Protein AF-U1LBG7-F1 (afdb_monomer)

Secondary structure (DSSP, 8-state):
------GGGS-------HHHHHHHHHHHHHHHHHHHHHHHHHHHHHHHHHHHHHHT---HHHHHHHHHHHHHIIIIIHHHHHHHHHTT-TTTTHHHHHHHHHHHHHHHHHHHTT--

Organism: NCBI:txid1330458

pLDDT: mean 79.9, std 11.25, range [43.34, 90.81]

Radius of gyration: 21.17 Å; Cα contacts (8 Å, |Δi|>4): 99; chains: 1; bounding box: 34×22×83 Å

Sequence (116 aa):
MSTEWDDEELEPQREWTAADRWRLAAWALVFANIFGVLLLAPVGDGSLGNAAQASGADDGPARFLFWVTLLACTLIGNGIGAAAAAAKQRWAILAPVAAAVGSWGAFLVASTLVSS

Mean predicted aligned error: 9.19 Å

Foldseek 3Di:
DDCPPPPVPPDDPPPQDPLNVLLVVLVVLLVVLVVCCVVCVVVLLVLLVLLCVVVVHDSVVLSVVLVVQLVCLNCPLSVQLNVCSVVSHSCSNVSSVVSSCSNVVSSVVSNVSNVD

Structure (mmCIF, N/CA/C/O backbone):
data_AF-U1LBG7-F1
#
_entry.id   AF-U1LBG7-F1
#
loop_
_atom_site.group_PDB
_atom_site.id
_atom_site.type_symbol
_atom_site.label_atom_id
_atom_site.label_alt_id
_atom_site.label_comp_id
_atom_site.label_asym_id
_atom_site.label_entity_id
_atom_site.label_seq_id
_atom_site.pdbx_PDB_ins_code
_atom_site.Cartn_x
_atom_site.Cartn_y
_atom_site.Cartn_z
_atom_site.occupancy
_atom_site.B_iso_or_equiv
_atom_site.auth_seq_id
_atom_site.auth_comp_id
_atom_site.auth_asym_id
_atom_site.auth_atom_id
_atom_site.pdbx_PDB_model_num
ATOM 1 N N . MET A 1 1 ? -8.164 2.047 -58.841 1.00 43.34 1 MET A N 1
ATOM 2 C CA . MET A 1 1 ? -6.943 2.363 -58.080 1.00 43.34 1 MET A CA 1
ATOM 3 C C . MET A 1 1 ? -7.331 2.230 -56.620 1.00 43.34 1 MET A C 1
ATOM 5 O O . MET A 1 1 ? -7.919 3.149 -56.070 1.00 43.34 1 MET A O 1
ATOM 9 N N . SER A 1 2 ? -7.224 1.015 -56.085 1.00 48.41 2 SER A N 1
ATOM 10 C CA . SER A 1 2 ? -7.544 0.720 -54.689 1.00 48.41 2 SER A CA 1
ATOM 11 C C . SER A 1 2 ? -6.412 1.261 -53.830 1.00 48.41 2 SER A C 1
ATOM 13 O O . SER A 1 2 ? -5.261 0.885 -54.022 1.00 48.41 2 SER A O 1
ATOM 15 N N . THR A 1 3 ? -6.743 2.182 -52.934 1.00 54.16 3 THR A N 1
ATOM 16 C CA . THR A 1 3 ? -5.904 2.598 -51.811 1.00 54.16 3 THR A CA 1
ATOM 17 C C . THR A 1 3 ? -5.828 1.419 -50.846 1.00 54.16 3 THR A C 1
ATOM 19 O O . THR A 1 3 ? -6.605 1.312 -49.901 1.00 54.16 3 THR A O 1
ATOM 22 N N . GLU A 1 4 ? -4.964 0.467 -51.177 1.00 53.09 4 GLU A N 1
ATOM 23 C CA . GLU A 1 4 ? -4.476 -0.543 -50.250 1.00 53.09 4 GLU A CA 1
ATOM 24 C C . GLU A 1 4 ? -3.585 0.230 -49.281 1.00 53.09 4 GLU A C 1
ATOM 26 O O . GLU A 1 4 ? -2.541 0.759 -49.656 1.00 53.09 4 GLU A O 1
ATOM 31 N N . TRP A 1 5 ? -4.117 0.486 -48.091 1.00 58.94 5 TRP A N 1
ATOM 32 C CA . TRP A 1 5 ? -3.329 1.044 -47.010 1.00 58.94 5 TRP A CA 1
ATOM 33 C C . TRP A 1 5 ? -2.294 -0.024 -46.669 1.00 58.94 5 TRP A C 1
ATOM 35 O O . TRP A 1 5 ? -2.679 -1.140 -46.330 1.00 58.94 5 TRP A O 1
ATOM 45 N N . ASP A 1 6 ? -1.010 0.297 -46.835 1.00 54.22 6 ASP A N 1
ATOM 46 C CA . ASP A 1 6 ? 0.095 -0.530 -46.359 1.00 54.22 6 ASP A CA 1
ATOM 47 C C . ASP A 1 6 ? -0.057 -0.678 -44.839 1.00 54.22 6 ASP A C 1
ATOM 49 O O . ASP A 1 6 ? 0.424 0.140 -44.054 1.00 54.22 6 ASP A O 1
ATOM 53 N N . ASP A 1 7 ? -0.735 -1.745 -44.413 1.00 54.81 7 ASP A N 1
ATOM 54 C CA . ASP A 1 7 ? -0.844 -2.171 -43.013 1.00 54.81 7 ASP A CA 1
ATOM 55 C C . ASP A 1 7 ? 0.548 -2.480 -42.396 1.00 54.81 7 ASP A C 1
ATOM 57 O O . ASP A 1 7 ? 0.665 -2.770 -41.206 1.00 54.81 7 ASP A O 1
ATOM 61 N N . GLU A 1 8 ? 1.628 -2.385 -43.182 1.00 52.62 8 GLU A N 1
ATOM 62 C CA . GLU A 1 8 ? 3.027 -2.520 -42.764 1.00 52.62 8 GLU A CA 1
ATOM 63 C C . GLU A 1 8 ? 3.681 -1.205 -42.279 1.00 52.62 8 GLU A C 1
ATOM 65 O O . GLU A 1 8 ? 4.763 -1.255 -41.694 1.00 52.62 8 GLU A O 1
ATOM 70 N N . GLU A 1 9 ? 3.033 -0.037 -42.416 1.00 51.59 9 GLU A N 1
ATOM 71 C CA . GLU A 1 9 ? 3.472 1.224 -41.771 1.00 51.59 9 GLU A CA 1
ATOM 72 C C . GLU A 1 9 ? 3.003 1.361 -40.304 1.00 51.59 9 GLU A C 1
ATOM 74 O O . GLU A 1 9 ? 3.158 2.408 -39.667 1.00 51.59 9 GLU A O 1
ATOM 79 N N . LEU A 1 10 ? 2.449 0.296 -39.720 1.00 58.81 10 LEU A N 1
ATOM 80 C CA . LEU A 1 10 ? 2.185 0.220 -38.285 1.00 58.81 10 LEU A CA 1
ATOM 81 C C . LEU A 1 10 ? 3.516 0.099 -37.530 1.00 58.81 10 LEU A C 1
ATOM 83 O O . LEU A 1 10 ? 4.149 -0.947 -37.571 1.00 58.81 10 LEU A O 1
ATOM 87 N N . GLU A 1 11 ? 3.908 1.205 -36.884 1.00 57.00 11 GLU A N 1
ATOM 88 C CA . GLU A 1 11 ? 5.033 1.429 -35.958 1.00 57.00 11 GLU A CA 1
ATOM 89 C C . GLU A 1 11 ? 6.069 0.289 -35.834 1.00 57.00 11 GLU A C 1
ATOM 91 O O . GLU A 1 11 ? 5.713 -0.816 -35.418 1.00 57.00 11 GLU A O 1
ATOM 96 N N . PRO A 1 12 ? 7.380 0.552 -36.048 1.00 57.78 12 PRO A N 1
ATOM 97 C CA . PRO A 1 12 ? 8.412 -0.476 -35.913 1.00 57.78 12 PRO A CA 1
ATOM 98 C C . PRO A 1 12 ? 8.241 -1.176 -34.568 1.00 57.78 12 PRO A C 1
ATOM 100 O O . PRO A 1 12 ? 8.290 -0.502 -33.536 1.00 57.78 12 PRO A O 1
ATOM 103 N N . GLN A 1 13 ? 7.986 -2.494 -34.586 1.00 59.47 13 GLN A N 1
ATOM 104 C CA . GLN A 1 13 ? 7.702 -3.273 -33.382 1.00 59.47 13 GLN A CA 1
ATOM 105 C C . GLN A 1 13 ? 8.778 -2.977 -32.341 1.00 59.47 13 GLN A C 1
ATOM 107 O O . GLN A 1 13 ? 9.909 -3.453 -32.432 1.00 59.47 13 GLN A O 1
ATOM 112 N N . ARG A 1 14 ? 8.446 -2.121 -31.369 1.00 67.31 14 ARG A N 1
ATOM 113 C CA . ARG A 1 14 ? 9.398 -1.697 -30.352 1.00 67.31 14 ARG A CA 1
ATOM 114 C C . ARG A 1 14 ? 9.753 -2.937 -29.551 1.00 67.31 14 ARG A C 1
ATOM 116 O O . ARG A 1 14 ? 8.932 -3.409 -28.770 1.00 67.31 14 ARG A O 1
ATOM 123 N N . GLU A 1 15 ? 10.961 -3.461 -29.725 1.00 78.25 15 GLU A N 1
ATOM 124 C CA . GLU A 1 15 ? 11.438 -4.567 -28.903 1.00 78.25 15 GLU A CA 1
ATOM 125 C C . GLU A 1 15 ? 11.492 -4.113 -27.441 1.00 78.25 15 GLU A C 1
ATOM 127 O O . GLU A 1 15 ? 12.247 -3.217 -27.053 1.00 78.25 15 GLU A O 1
ATOM 132 N N . TRP A 1 16 ? 10.633 -4.706 -26.613 1.00 78.56 16 TRP A N 1
ATOM 133 C CA . TRP A 1 16 ? 10.546 -4.363 -25.200 1.00 78.56 16 TRP A CA 1
ATOM 134 C C . TRP A 1 16 ? 11.763 -4.895 -24.458 1.00 78.56 16 TRP A C 1
ATOM 136 O O . TRP A 1 16 ? 11.885 -6.106 -24.242 1.00 78.56 16 TRP A O 1
ATOM 146 N N . THR A 1 17 ? 12.617 -3.988 -23.984 1.00 84.31 17 THR A N 1
ATOM 147 C CA . THR A 1 17 ? 13.734 -4.368 -23.120 1.00 84.31 17 THR A CA 1
ATOM 148 C C . THR A 1 17 ? 13.222 -4.877 -21.768 1.00 84.31 17 THR A C 1
ATOM 150 O O . THR A 1 17 ? 12.144 -4.500 -21.296 1.00 84.31 17 THR A O 1
ATOM 153 N N . ALA A 1 18 ? 14.011 -5.712 -21.085 1.00 82.75 18 ALA A N 1
ATOM 154 C CA . ALA A 1 18 ? 13.676 -6.170 -19.733 1.00 82.75 18 ALA A CA 1
ATOM 155 C C . ALA A 1 18 ? 13.469 -4.996 -18.754 1.00 82.75 18 ALA A C 1
ATOM 157 O O . ALA A 1 18 ? 12.602 -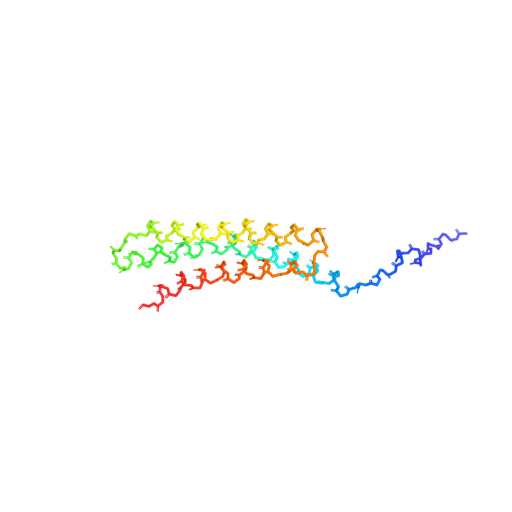5.056 -17.884 1.00 82.75 18 ALA A O 1
ATOM 158 N N . ALA A 1 19 ? 14.220 -3.902 -18.921 1.00 79.06 19 ALA A N 1
ATOM 159 C CA . ALA A 1 19 ? 14.070 -2.696 -18.113 1.00 79.06 19 ALA A CA 1
ATOM 160 C C . ALA A 1 19 ? 12.714 -2.006 -18.338 1.00 79.06 19 ALA A C 1
ATOM 162 O O . ALA A 1 19 ? 12.113 -1.521 -17.381 1.00 79.06 19 ALA A O 1
ATOM 163 N N . ASP A 1 20 ? 12.207 -1.991 -19.573 1.00 81.19 20 ASP A N 1
ATOM 164 C CA . ASP A 1 20 ? 10.901 -1.400 -19.884 1.00 81.19 20 ASP A CA 1
ATOM 165 C C . ASP A 1 20 ? 9.755 -2.234 -19.308 1.00 81.19 20 ASP A C 1
ATOM 167 O O . ASP A 1 20 ? 8.810 -1.678 -18.747 1.00 81.19 20 ASP A O 1
ATOM 171 N N . ARG A 1 21 ? 9.887 -3.567 -19.325 1.00 85.50 21 ARG A N 1
ATOM 172 C CA . ARG A 1 21 ? 8.937 -4.473 -18.659 1.00 85.50 21 ARG A CA 1
ATOM 173 C C . ARG A 1 21 ? 8.881 -4.228 -17.152 1.00 85.50 21 ARG A C 1
ATOM 175 O O . ARG A 1 21 ? 7.792 -4.134 -16.594 1.00 85.50 21 ARG A O 1
ATOM 182 N N . TRP A 1 22 ? 10.031 -4.057 -16.495 1.00 80.75 22 TRP A N 1
ATOM 183 C CA . TRP A 1 22 ? 10.079 -3.753 -15.059 1.00 80.75 22 TRP A CA 1
ATOM 184 C C . TRP A 1 22 ? 9.503 -2.378 -14.712 1.00 80.75 22 TRP A C 1
ATOM 186 O O . TRP A 1 22 ? 8.864 -2.231 -13.672 1.00 80.75 22 TRP A O 1
ATOM 196 N N . ARG A 1 23 ? 9.678 -1.375 -15.579 1.00 80.56 23 ARG A N 1
ATOM 197 C CA . ARG A 1 23 ? 9.051 -0.055 -15.403 1.00 80.56 23 ARG A CA 1
ATOM 198 C C . ARG A 1 23 ? 7.539 -0.126 -15.551 1.00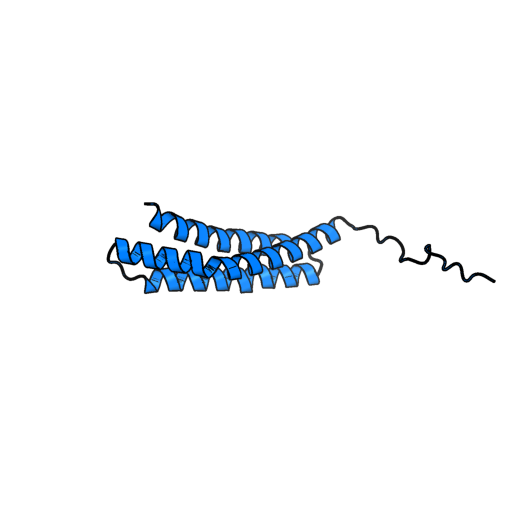 80.56 23 ARG A C 1
ATOM 200 O O . ARG A 1 23 ? 6.834 0.448 -14.728 1.00 80.56 23 ARG A O 1
ATOM 207 N N . LEU A 1 24 ? 7.043 -0.843 -16.561 1.00 85.06 24 LEU A N 1
ATOM 208 C CA . LEU A 1 24 ? 5.608 -1.062 -16.723 1.00 85.06 24 LEU A CA 1
ATOM 209 C C . LEU A 1 24 ? 5.036 -1.821 -15.521 1.00 85.06 24 LEU A C 1
ATOM 211 O O . LEU A 1 24 ? 4.005 -1.421 -14.995 1.00 85.06 24 LEU A O 1
ATOM 215 N N . ALA A 1 25 ? 5.729 -2.857 -15.044 1.00 86.38 25 ALA A N 1
ATOM 216 C CA . ALA A 1 25 ? 5.332 -3.601 -13.853 1.00 86.38 25 ALA A CA 1
ATOM 217 C C . ALA A 1 25 ? 5.286 -2.710 -12.602 1.00 86.38 25 ALA A C 1
ATOM 219 O O . ALA A 1 25 ? 4.337 -2.799 -11.829 1.00 86.38 25 ALA A O 1
ATOM 220 N N . ALA A 1 26 ? 6.265 -1.815 -12.420 1.00 82.94 26 ALA A N 1
ATOM 221 C CA . ALA A 1 26 ? 6.261 -0.847 -11.325 1.00 82.94 26 ALA A CA 1
ATOM 222 C C . ALA A 1 26 ? 5.034 0.078 -11.392 1.00 82.94 26 ALA A C 1
ATOM 224 O O . ALA A 1 26 ? 4.353 0.257 -10.386 1.00 82.94 26 ALA A O 1
ATOM 225 N N . TRP A 1 27 ? 4.705 0.607 -12.574 1.00 83.06 27 TRP A N 1
ATOM 226 C CA . TRP A 1 27 ? 3.507 1.429 -12.770 1.00 83.06 27 TRP A CA 1
ATOM 227 C C . TRP A 1 27 ? 2.213 0.651 -12.542 1.00 83.06 27 TRP A C 1
ATOM 229 O O . TRP A 1 27 ? 1.343 1.121 -11.813 1.00 83.06 27 TRP A O 1
ATOM 239 N N . ALA A 1 28 ? 2.098 -0.548 -13.112 1.00 88.00 28 ALA A N 1
ATOM 240 C CA . ALA A 1 28 ? 0.944 -1.415 -12.913 1.00 88.00 28 ALA A CA 1
ATOM 241 C C . ALA A 1 28 ? 0.732 -1.722 -11.425 1.00 88.00 28 ALA A C 1
ATOM 243 O O . ALA A 1 28 ? -0.392 -1.639 -10.938 1.00 88.00 28 ALA A O 1
ATOM 244 N N . LEU A 1 29 ? 1.813 -2.000 -10.688 1.00 86.75 29 LEU A N 1
ATOM 245 C CA . LEU A 1 29 ? 1.756 -2.254 -9.253 1.00 86.75 29 LEU A CA 1
ATOM 246 C C . LEU A 1 29 ? 1.331 -1.012 -8.464 1.00 86.75 29 LEU A C 1
ATOM 248 O O . LEU A 1 29 ? 0.484 -1.128 -7.585 1.00 86.75 29 LEU A O 1
ATOM 252 N N . VAL A 1 30 ? 1.864 0.168 -8.795 1.00 84.50 30 VAL A N 1
ATOM 253 C CA . VAL A 1 30 ? 1.439 1.440 -8.188 1.00 84.50 30 VAL A CA 1
ATOM 254 C C . VAL A 1 30 ? -0.064 1.650 -8.371 1.00 84.50 30 VAL A C 1
ATOM 256 O O . VAL A 1 30 ? -0.774 1.876 -7.392 1.00 84.50 30 VAL A O 1
ATOM 259 N N . PHE A 1 31 ? -0.563 1.540 -9.604 1.00 86.31 31 PHE A N 1
ATOM 260 C CA . PHE A 1 31 ? -1.982 1.748 -9.893 1.00 86.31 31 PHE A CA 1
ATOM 261 C C . PHE A 1 31 ? -2.865 0.706 -9.213 1.00 86.31 31 PHE A C 1
ATOM 263 O O . PHE A 1 31 ? -3.848 1.073 -8.572 1.00 86.31 31 PHE A O 1
ATOM 270 N N . ALA A 1 32 ? -2.500 -0.574 -9.302 1.00 88.44 32 ALA A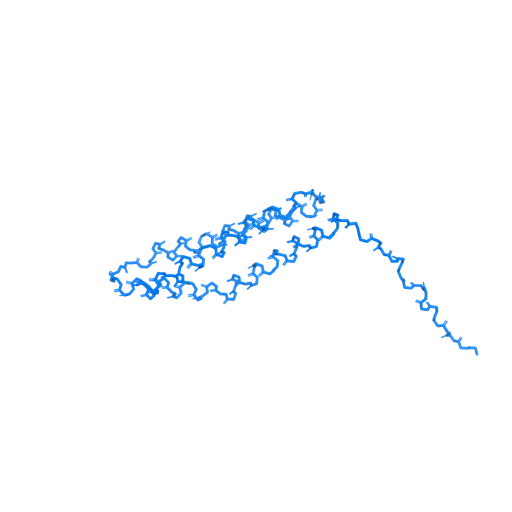 N 1
ATOM 271 C CA . ALA A 1 32 ? -3.240 -1.652 -8.659 1.00 88.44 32 ALA A CA 1
ATOM 272 C C . ALA A 1 32 ? -3.276 -1.484 -7.134 1.00 88.44 32 ALA A C 1
ATOM 274 O O . ALA A 1 32 ? -4.324 -1.680 -6.524 1.00 88.44 32 ALA A O 1
ATOM 275 N N . ASN A 1 33 ? -2.161 -1.074 -6.523 1.00 87.50 33 ASN A N 1
ATOM 276 C CA . ASN A 1 33 ? -2.086 -0.834 -5.088 1.00 87.50 33 ASN A CA 1
ATOM 277 C C . ASN A 1 33 ? -2.981 0.338 -4.665 1.00 87.50 33 ASN A C 1
ATOM 279 O O . ASN A 1 33 ? -3.795 0.182 -3.762 1.00 87.50 33 ASN A O 1
ATOM 283 N N . ILE A 1 34 ? -2.891 1.486 -5.346 1.00 85.62 34 ILE A N 1
ATOM 284 C CA . ILE A 1 34 ? -3.739 2.654 -5.057 1.00 85.62 34 ILE A CA 1
ATOM 285 C C . ILE A 1 34 ? -5.214 2.294 -5.216 1.00 85.62 34 ILE A C 1
ATOM 287 O O . ILE A 1 34 ? -6.015 2.580 -4.332 1.00 85.62 34 ILE A O 1
ATOM 291 N N . PHE A 1 35 ? -5.573 1.645 -6.323 1.00 88.81 35 PHE A N 1
ATOM 292 C CA . PHE A 1 35 ? -6.950 1.255 -6.590 1.00 88.81 35 PHE A CA 1
ATOM 293 C C . PHE A 1 35 ? -7.477 0.276 -5.535 1.00 88.81 35 PHE A C 1
ATOM 295 O O . PHE A 1 35 ? -8.552 0.491 -4.981 1.00 88.81 35 PHE A O 1
ATOM 302 N N . GLY A 1 36 ? -6.697 -0.754 -5.196 1.00 88.25 36 GLY A N 1
ATOM 303 C CA . GLY A 1 36 ? -7.056 -1.722 -4.162 1.00 88.25 36 GLY A CA 1
ATOM 304 C C . GLY A 1 36 ? -7.227 -1.078 -2.786 1.00 88.25 36 GLY A C 1
ATOM 305 O O . GLY A 1 36 ? -8.231 -1.323 -2.121 1.00 88.25 36 GLY A O 1
ATOM 306 N N . VAL A 1 37 ? -6.303 -0.198 -2.389 1.00 86.44 37 VAL A N 1
ATOM 307 C CA . VAL A 1 37 ? -6.402 0.562 -1.136 1.00 86.44 37 VAL A CA 1
ATOM 308 C C . VAL A 1 37 ? -7.642 1.451 -1.134 1.00 86.44 37 VAL A C 1
ATOM 310 O O . VAL A 1 37 ? -8.386 1.431 -0.164 1.00 86.44 37 VAL A O 1
ATOM 313 N N . LEU A 1 38 ? -7.920 2.193 -2.208 1.00 85.88 38 LEU A N 1
ATOM 314 C CA . LEU A 1 38 ? -9.101 3.062 -2.273 1.00 85.88 38 LEU A CA 1
ATOM 315 C C . LEU A 1 38 ? -10.415 2.279 -2.171 1.00 85.88 38 LEU A C 1
ATOM 317 O O . LEU A 1 38 ? -11.357 2.754 -1.541 1.00 85.88 38 LEU A O 1
ATOM 321 N N . LEU A 1 39 ? -10.479 1.084 -2.761 1.00 89.62 39 LEU A N 1
ATOM 322 C CA . LEU A 1 39 ? -11.667 0.236 -2.693 1.00 89.62 39 LEU A CA 1
ATOM 323 C C . LEU A 1 39 ? -11.852 -0.428 -1.326 1.00 89.62 39 LEU A C 1
ATOM 325 O O . LEU A 1 39 ? -12.983 -0.565 -0.864 1.00 89.62 39 LEU A O 1
ATOM 329 N N . LEU A 1 40 ? -10.764 -0.873 -0.694 1.00 88.56 40 LEU A N 1
ATOM 330 C CA . LEU A 1 40 ? -10.836 -1.734 0.489 1.00 88.56 40 LEU A CA 1
ATOM 331 C C . LEU A 1 40 ? -10.529 -1.019 1.804 1.00 88.56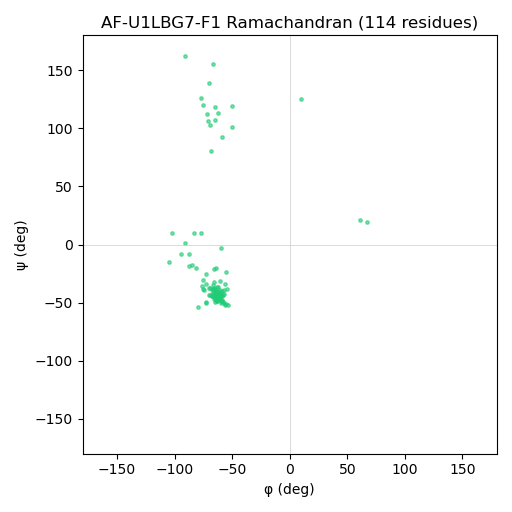 40 LEU A C 1
ATOM 333 O O . LEU A 1 40 ? -10.876 -1.544 2.857 1.00 88.56 40 LEU A O 1
ATOM 337 N N . ALA A 1 41 ? -9.952 0.182 1.794 1.00 85.75 41 ALA A N 1
ATOM 338 C CA . ALA A 1 41 ? -9.681 0.922 3.024 1.00 85.75 41 ALA A CA 1
ATOM 339 C C . ALA A 1 41 ? -10.927 1.131 3.912 1.00 85.75 41 ALA A C 1
ATOM 341 O O . ALA A 1 41 ? -10.790 0.950 5.122 1.00 85.75 41 ALA A O 1
ATOM 342 N N . PRO A 1 42 ? -12.144 1.389 3.379 1.00 87.69 42 PRO A N 1
ATOM 343 C CA . PRO A 1 42 ? -13.351 1.442 4.209 1.00 87.69 42 PRO A CA 1
ATOM 344 C C . PRO A 1 42 ? -13.663 0.124 4.933 1.00 87.69 42 PRO A C 1
ATOM 346 O O . PRO A 1 42 ? -14.194 0.140 6.040 1.00 87.69 42 PRO A O 1
ATOM 349 N N . VAL A 1 43 ? -13.316 -1.023 4.337 1.00 88.75 43 VAL A N 1
ATOM 350 C CA . VAL A 1 43 ? -13.510 -2.345 4.954 1.00 88.75 43 VAL A CA 1
ATOM 351 C C . VAL A 1 43 ? -12.554 -2.533 6.135 1.00 88.75 43 VAL A C 1
ATOM 353 O O . VAL A 1 43 ? -12.980 -2.989 7.192 1.00 88.75 43 VAL A O 1
ATOM 356 N N . GLY A 1 44 ? -11.284 -2.147 5.977 1.00 85.12 44 GLY A N 1
ATOM 357 C CA . GLY A 1 44 ? -10.286 -2.222 7.052 1.00 85.12 44 GLY A CA 1
ATOM 358 C C . GLY A 1 44 ? -10.554 -1.224 8.185 1.00 85.12 44 GLY A C 1
ATOM 359 O O . GLY A 1 44 ? -10.408 -1.553 9.357 1.00 85.12 44 GLY A O 1
ATOM 360 N N . ASP A 1 45 ? -11.016 -0.019 7.855 1.00 88.62 45 ASP A N 1
ATOM 361 C CA . ASP A 1 45 ? -11.445 0.968 8.851 1.00 88.62 45 ASP A CA 1
ATOM 362 C C . ASP A 1 45 ? -12.664 0.472 9.649 1.00 88.62 45 ASP A C 1
ATOM 364 O O . ASP A 1 45 ? -12.684 0.540 10.879 1.00 88.62 45 ASP A O 1
ATOM 368 N N . GLY A 1 46 ? -13.651 -0.108 8.957 1.00 88.12 46 GLY A N 1
ATOM 369 C CA . GLY A 1 46 ? -14.825 -0.707 9.589 1.00 88.12 46 GLY A CA 1
ATOM 370 C C . GLY A 1 46 ? -14.486 -1.896 10.491 1.00 88.12 46 GLY A C 1
ATOM 371 O O . GLY A 1 46 ? -15.088 -2.047 11.554 1.00 88.12 46 GLY A O 1
ATOM 372 N N . SER A 1 47 ? -13.500 -2.723 10.122 1.00 87.88 47 SER A N 1
ATOM 373 C CA . SER A 1 47 ? -13.080 -3.848 10.963 1.00 87.88 47 SER A CA 1
ATOM 374 C C . SER A 1 47 ? -12.425 -3.380 12.266 1.00 87.88 47 SER A C 1
ATOM 376 O O . SER A 1 47 ? -12.713 -3.940 13.321 1.00 87.88 47 SER A O 1
ATOM 378 N N . LEU A 1 48 ? -11.629 -2.306 12.237 1.00 87.50 48 LEU A N 1
ATOM 379 C CA . LEU A 1 48 ? -11.080 -1.696 13.455 1.00 87.50 48 LEU A CA 1
ATOM 380 C C . LEU A 1 48 ? -12.181 -1.157 14.375 1.00 87.50 48 LEU A C 1
ATOM 382 O O . LEU A 1 48 ? -12.138 -1.406 15.579 1.00 87.50 48 LEU A O 1
ATOM 386 N N . GLY A 1 49 ? -13.191 -0.486 13.812 1.00 88.00 49 GLY A N 1
ATOM 387 C CA . GLY A 1 49 ? -14.348 -0.015 14.579 1.00 88.00 49 GLY A CA 1
ATOM 388 C C . GLY A 1 49 ? -15.120 -1.162 15.242 1.00 88.00 49 GLY A C 1
ATOM 389 O O . GLY A 1 49 ? -15.438 -1.095 16.428 1.00 88.00 49 GLY A O 1
ATOM 390 N N . ASN A 1 50 ? -15.357 -2.256 14.513 1.00 87.75 50 ASN A N 1
ATOM 391 C CA . ASN A 1 50 ? -16.033 -3.439 15.053 1.00 87.75 50 ASN A CA 1
ATOM 392 C C . ASN A 1 50 ? -15.222 -4.113 16.173 1.00 87.75 50 ASN A C 1
ATOM 394 O O . ASN A 1 50 ? -15.786 -4.485 17.201 1.00 87.75 50 ASN A O 1
ATOM 398 N N . ALA A 1 51 ? -13.903 -4.244 16.004 1.00 86.56 51 ALA A N 1
ATOM 399 C CA . ALA A 1 51 ? -13.023 -4.833 17.016 1.00 86.56 51 ALA A CA 1
ATOM 400 C C . ALA A 1 51 ? -12.964 -3.983 18.299 1.00 86.56 51 ALA A C 1
ATOM 402 O O . ALA A 1 51 ? -12.977 -4.510 19.415 1.00 86.56 51 ALA A O 1
ATOM 403 N N . ALA A 1 52 ? -12.948 -2.658 18.159 1.00 87.19 52 ALA A N 1
ATOM 404 C CA . ALA A 1 52 ? -12.987 -1.739 19.289 1.00 87.19 52 ALA A CA 1
ATOM 405 C C . ALA A 1 52 ? -14.329 -1.798 20.036 1.00 87.19 52 ALA A C 1
ATOM 407 O O . ALA A 1 52 ? -14.342 -1.901 21.261 1.00 87.19 52 ALA A O 1
ATOM 408 N N . GLN A 1 53 ? -15.454 -1.849 19.312 1.00 88.12 53 GLN A N 1
ATOM 409 C CA . GLN A 1 53 ? -16.774 -2.057 19.919 1.00 88.12 53 GLN A CA 1
ATOM 410 C C . GLN A 1 53 ? -16.857 -3.383 20.684 1.00 88.12 53 GLN A C 1
ATOM 412 O O . GLN A 1 53 ? -17.374 -3.409 21.799 1.00 88.12 53 GLN A O 1
ATOM 417 N N . ALA A 1 54 ? -16.318 -4.470 20.123 1.00 88.44 54 ALA A N 1
ATOM 418 C CA . ALA A 1 54 ? -16.321 -5.785 20.767 1.00 88.44 54 ALA A CA 1
ATOM 419 C C . ALA A 1 54 ? -15.466 -5.830 22.047 1.00 88.44 54 ALA A C 1
ATOM 421 O O . ALA A 1 54 ? -15.797 -6.549 22.988 1.00 88.44 54 ALA A O 1
ATOM 422 N N . SER A 1 55 ? -14.384 -5.051 22.097 1.00 86.50 55 SER A N 1
ATOM 423 C CA . SER A 1 55 ? -13.459 -4.997 23.237 1.00 86.50 55 SER A CA 1
ATOM 424 C C . SER A 1 55 ? -13.758 -3.875 24.239 1.00 86.50 55 SER A C 1
ATOM 426 O O . SER A 1 55 ? -13.139 -3.830 25.302 1.00 86.50 55 SER A O 1
ATOM 428 N N . GLY A 1 56 ? -14.695 -2.971 23.928 1.00 89.06 56 GLY A N 1
ATOM 429 C CA . GLY A 1 56 ? -14.961 -1.764 24.719 1.00 89.06 56 GLY A CA 1
ATOM 430 C C . GLY A 1 56 ? -13.811 -0.747 24.698 1.00 89.06 56 GLY A C 1
ATOM 431 O O . GLY A 1 56 ? -13.725 0.093 25.594 1.00 89.06 56 GLY A O 1
ATOM 432 N N . ALA A 1 57 ? -12.913 -0.845 23.715 1.00 88.12 57 ALA A N 1
ATOM 433 C CA . ALA A 1 57 ? -11.758 0.031 23.553 1.00 88.12 57 ALA A CA 1
ATOM 434 C C . ALA A 1 57 ? -12.079 1.252 22.671 1.00 88.12 57 ALA A C 1
ATOM 436 O O . ALA A 1 57 ? -13.049 1.258 21.917 1.00 88.12 57 ALA A O 1
ATOM 437 N N . ASP A 1 58 ? -11.235 2.283 22.752 1.00 88.38 58 ASP A N 1
ATOM 438 C CA . ASP A 1 58 ? -11.270 3.435 21.844 1.00 88.38 58 ASP A CA 1
ATOM 439 C C . ASP A 1 58 ? -10.653 3.062 20.482 1.00 88.38 58 ASP A C 1
ATOM 441 O O . ASP A 1 58 ? -9.518 2.580 20.414 1.00 88.38 58 ASP A O 1
ATOM 445 N N . ASP A 1 59 ? -11.398 3.281 19.395 1.00 87.06 59 ASP A N 1
ATOM 446 C CA . ASP A 1 59 ? -10.977 2.984 18.022 1.00 87.06 59 ASP A CA 1
ATOM 447 C C . ASP A 1 59 ? -10.141 4.109 17.391 1.00 87.06 59 ASP A C 1
ATOM 449 O O . ASP A 1 59 ? -9.427 3.872 16.409 1.00 87.06 59 ASP A O 1
ATOM 453 N N . GLY A 1 60 ? -10.183 5.317 17.962 1.00 88.56 60 GLY A N 1
ATOM 454 C CA . GLY A 1 60 ? -9.567 6.522 17.411 1.00 88.56 60 GLY A CA 1
ATOM 455 C C . GLY A 1 60 ? -8.074 6.372 17.093 1.00 88.56 60 GLY A C 1
ATOM 456 O O . GLY A 1 60 ? -7.672 6.634 15.953 1.00 88.56 60 GLY A O 1
ATOM 457 N N . PRO A 1 61 ? -7.229 5.908 18.036 1.00 90.19 61 PRO A N 1
ATOM 458 C CA . PRO A 1 61 ? -5.797 5.742 17.794 1.00 90.19 61 PRO A CA 1
ATOM 459 C C . PRO A 1 61 ? -5.474 4.697 16.718 1.00 90.19 61 PRO A C 1
ATOM 461 O O . PRO A 1 61 ? -4.599 4.923 15.879 1.00 90.19 61 PRO A O 1
ATOM 464 N N . ALA A 1 62 ? -6.185 3.565 16.715 1.00 87.50 62 ALA A N 1
ATOM 465 C CA . ALA A 1 62 ? -5.949 2.475 15.769 1.00 87.50 62 ALA A CA 1
ATOM 466 C C . ALA A 1 62 ? -6.347 2.875 14.341 1.00 87.50 62 ALA A C 1
ATOM 468 O O . ALA A 1 62 ? -5.587 2.651 13.396 1.00 87.50 62 ALA A O 1
ATOM 469 N N . ARG A 1 63 ? -7.501 3.535 14.188 1.00 90.06 63 ARG A N 1
ATOM 470 C CA . ARG A 1 63 ? -7.975 4.051 12.897 1.00 90.06 63 ARG A CA 1
ATOM 471 C C . ARG A 1 63 ? -7.078 5.165 12.373 1.00 90.06 63 ARG A C 1
ATOM 473 O O . ARG A 1 63 ? -6.731 5.162 11.194 1.00 90.06 63 ARG A O 1
ATOM 480 N N . PHE A 1 64 ? -6.631 6.078 13.239 1.00 90.50 64 PHE A N 1
ATOM 481 C CA . PHE A 1 64 ? -5.671 7.112 12.849 1.00 90.50 64 PHE A CA 1
ATOM 482 C C . PHE A 1 64 ? -4.375 6.500 12.312 1.00 90.50 64 PHE A C 1
ATOM 484 O O . PHE A 1 64 ? -3.925 6.869 11.227 1.00 90.50 64 PHE A O 1
ATOM 491 N N . LEU A 1 65 ? -3.803 5.530 13.034 1.00 90.25 65 LEU A N 1
ATOM 492 C CA . LEU A 1 65 ? -2.582 4.855 12.603 1.00 90.25 65 LEU A CA 1
ATOM 493 C C . LEU A 1 65 ? -2.785 4.142 11.260 1.00 90.25 65 LEU A C 1
ATOM 495 O O . LEU A 1 65 ? -1.957 4.296 10.369 1.00 90.25 65 LEU A O 1
ATOM 499 N N . PHE A 1 66 ? -3.906 3.438 11.084 1.00 90.44 66 PHE A N 1
ATOM 500 C CA . PHE A 1 66 ? -4.255 2.774 9.828 1.00 90.44 66 PHE A CA 1
ATOM 501 C C . PHE A 1 66 ? -4.260 3.745 8.639 1.00 90.44 66 PHE A C 1
ATOM 503 O O . PHE A 1 66 ? -3.571 3.510 7.643 1.00 90.44 66 PHE A O 1
ATOM 510 N N . TRP A 1 67 ? -4.967 4.872 8.754 1.00 90.81 67 TRP A N 1
ATOM 511 C CA . TRP A 1 67 ? -5.044 5.860 7.677 1.00 90.81 67 TRP A CA 1
ATOM 512 C C . TRP A 1 67 ? -3.716 6.567 7.418 1.00 90.81 67 TRP A C 1
ATOM 514 O O . TRP A 1 67 ? -3.358 6.775 6.258 1.00 90.81 67 TRP A O 1
ATOM 524 N N . VAL A 1 68 ? -2.949 6.890 8.463 1.00 90.75 68 VAL A N 1
ATOM 525 C CA . VAL A 1 68 ? -1.605 7.467 8.310 1.00 90.75 68 VAL A CA 1
ATOM 526 C C . VAL A 1 68 ? -0.669 6.486 7.613 1.00 90.75 68 VAL A C 1
ATOM 528 O O . VAL A 1 68 ? 0.062 6.886 6.708 1.00 90.75 68 VAL A O 1
ATOM 531 N N . THR A 1 69 ? -0.703 5.204 7.976 1.00 86.62 69 THR A N 1
ATOM 532 C CA . THR A 1 69 ? 0.097 4.167 7.317 1.00 86.62 69 THR A CA 1
ATOM 533 C C . THR A 1 69 ? -0.301 4.015 5.854 1.00 86.62 69 THR A C 1
ATOM 535 O O . THR A 1 69 ? 0.575 4.037 4.989 1.00 86.62 69 THR A O 1
ATOM 538 N N . LEU A 1 70 ? -1.599 3.933 5.545 1.00 86.62 70 LEU A N 1
ATOM 539 C CA . LEU A 1 70 ? -2.072 3.869 4.161 1.00 86.62 70 LEU A CA 1
ATOM 540 C C . LEU A 1 70 ? -1.633 5.089 3.354 1.00 86.62 70 LEU A C 1
ATOM 542 O O . LEU A 1 70 ? -1.140 4.935 2.234 1.00 86.62 70 LEU A O 1
ATOM 546 N N . LEU A 1 71 ? -1.759 6.286 3.926 1.00 85.50 71 LEU A N 1
ATOM 547 C CA . LEU A 1 71 ? -1.330 7.528 3.299 1.00 85.50 71 LEU A CA 1
ATOM 548 C C . LEU A 1 71 ? 0.183 7.535 3.055 1.00 85.50 71 LEU A C 1
ATOM 550 O O . LEU A 1 71 ? 0.616 7.863 1.953 1.00 85.50 71 LEU A O 1
ATOM 554 N N . ALA A 1 72 ? 0.987 7.136 4.041 1.00 84.19 72 ALA A N 1
ATOM 555 C CA . ALA A 1 72 ? 2.441 7.084 3.933 1.00 84.19 72 ALA A CA 1
ATOM 556 C C . ALA A 1 72 ? 2.893 6.077 2.866 1.00 84.19 72 ALA A C 1
ATOM 558 O O . ALA A 1 72 ? 3.677 6.428 1.986 1.00 84.19 72 ALA A O 1
ATOM 559 N N . CYS A 1 73 ? 2.360 4.852 2.879 1.00 83.19 73 CYS A N 1
ATOM 560 C CA . CYS A 1 73 ? 2.653 3.845 1.858 1.00 83.19 73 CYS A CA 1
ATOM 561 C C . CYS A 1 73 ? 2.237 4.325 0.461 1.00 83.19 73 CYS A C 1
ATOM 563 O O . CYS A 1 73 ? 2.978 4.133 -0.506 1.00 83.19 73 CYS A O 1
ATOM 565 N N . THR A 1 74 ? 1.098 5.015 0.365 1.00 81.50 74 THR A N 1
ATOM 566 C CA . THR A 1 74 ? 0.572 5.513 -0.906 1.00 81.50 74 THR A CA 1
ATOM 567 C C . THR A 1 74 ? 1.375 6.690 -1.452 1.00 81.50 74 THR A C 1
ATOM 569 O O . THR A 1 74 ? 1.789 6.651 -2.604 1.00 81.50 74 THR A O 1
ATOM 572 N N . LEU A 1 75 ? 1.632 7.728 -0.656 1.00 81.44 75 LEU A N 1
ATOM 573 C CA . LEU A 1 75 ? 2.364 8.914 -1.108 1.00 81.44 75 LEU A CA 1
ATOM 574 C C . LEU A 1 75 ? 3.852 8.630 -1.285 1.00 81.44 75 LEU A C 1
ATOM 576 O O . LEU A 1 75 ? 4.429 8.964 -2.317 1.00 81.44 75 LEU A O 1
ATOM 580 N N . ILE A 1 76 ? 4.480 8.016 -0.284 1.00 78.44 76 ILE A N 1
ATOM 581 C CA . ILE A 1 76 ? 5.935 7.874 -0.247 1.00 78.44 76 ILE A CA 1
ATOM 582 C C . ILE A 1 76 ? 6.353 6.720 -1.150 1.00 78.44 76 ILE A C 1
ATOM 584 O O . ILE A 1 76 ? 7.162 6.911 -2.052 1.00 78.44 76 ILE A O 1
ATOM 588 N N . GLY A 1 77 ? 5.793 5.526 -0.963 1.00 73.94 77 GLY A N 1
ATOM 589 C CA . GLY A 1 77 ? 6.277 4.361 -1.700 1.00 73.94 77 GLY A CA 1
ATOM 590 C C . GLY A 1 77 ? 5.826 4.335 -3.164 1.00 73.94 77 GLY A C 1
ATOM 591 O O . GLY A 1 77 ? 6.651 4.049 -4.036 1.00 73.94 77 GLY A O 1
ATOM 592 N N . ASN A 1 78 ? 4.587 4.740 -3.478 1.00 76.75 78 ASN A N 1
ATOM 593 C CA . ASN A 1 78 ? 4.188 4.868 -4.884 1.00 76.75 78 ASN A CA 1
ATOM 594 C C . ASN A 1 78 ? 4.769 6.125 -5.547 1.00 76.75 78 ASN A C 1
ATOM 596 O O . ASN A 1 78 ? 5.150 6.056 -6.711 1.00 76.75 78 ASN A O 1
ATOM 600 N N . GLY A 1 79 ? 4.891 7.251 -4.831 1.00 76.38 79 GLY A N 1
ATOM 601 C CA . GLY A 1 79 ? 5.486 8.479 -5.372 1.00 76.38 79 GLY A CA 1
ATOM 602 C C . GLY A 1 79 ? 6.973 8.324 -5.697 1.00 76.38 79 GLY A C 1
ATOM 603 O O . GLY A 1 79 ? 7.407 8.672 -6.795 1.00 76.38 79 GLY A O 1
ATOM 604 N N . ILE A 1 80 ? 7.751 7.716 -4.792 1.00 78.75 80 ILE A N 1
ATOM 605 C CA . ILE A 1 80 ? 9.163 7.378 -5.041 1.00 78.75 80 ILE A CA 1
ATOM 606 C C . ILE A 1 80 ? 9.274 6.349 -6.169 1.00 78.75 80 ILE A C 1
ATOM 608 O O . ILE A 1 80 ? 10.133 6.489 -7.036 1.00 78.75 80 ILE A O 1
ATOM 612 N N . GLY A 1 81 ? 8.401 5.339 -6.192 1.00 75.25 81 GLY A N 1
ATOM 613 C CA . GLY A 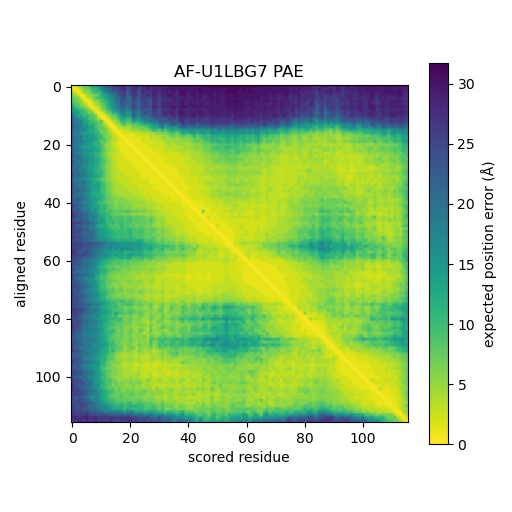1 81 ? 8.364 4.335 -7.254 1.00 75.25 81 GLY A CA 1
ATOM 614 C C . GLY A 1 81 ? 8.091 4.916 -8.637 1.00 75.25 81 GLY A C 1
ATOM 615 O O . GLY A 1 81 ? 8.821 4.633 -9.586 1.00 75.25 81 GLY A O 1
ATOM 616 N N . ALA A 1 82 ? 7.090 5.789 -8.736 1.00 74.56 82 ALA A N 1
ATOM 617 C CA . ALA A 1 82 ? 6.743 6.516 -9.951 1.00 74.56 82 ALA A CA 1
ATOM 618 C C . ALA A 1 82 ? 7.890 7.424 -10.416 1.00 74.56 82 ALA A C 1
ATOM 620 O O . ALA A 1 82 ? 8.262 7.400 -11.591 1.00 74.56 82 ALA A O 1
ATOM 621 N N . ALA A 1 83 ? 8.509 8.171 -9.496 1.00 79.75 83 ALA A N 1
ATOM 622 C CA . ALA A 1 83 ? 9.654 9.027 -9.798 1.00 79.75 83 ALA A CA 1
ATOM 623 C C . ALA A 1 83 ? 10.874 8.214 -10.263 1.00 79.75 83 ALA A C 1
ATOM 625 O O . ALA A 1 83 ? 11.511 8.557 -11.259 1.00 79.75 83 ALA A O 1
ATOM 626 N N . ALA A 1 84 ? 11.175 7.097 -9.597 1.00 77.44 84 ALA A N 1
ATOM 627 C CA . ALA A 1 84 ? 12.260 6.199 -9.976 1.00 77.44 84 ALA A CA 1
ATOM 628 C C . ALA A 1 84 ? 12.002 5.528 -11.338 1.00 77.44 84 ALA A C 1
ATOM 630 O O . ALA A 1 84 ? 12.929 5.389 -12.141 1.00 77.44 84 ALA A O 1
ATOM 631 N N . ALA A 1 85 ? 10.751 5.158 -11.632 1.00 75.38 85 ALA A N 1
ATOM 632 C CA . ALA A 1 85 ? 10.351 4.602 -12.924 1.00 75.38 85 ALA A CA 1
ATOM 633 C C . ALA A 1 85 ? 10.488 5.638 -14.050 1.00 75.38 85 ALA A C 1
ATOM 635 O O . ALA A 1 85 ? 11.060 5.326 -15.098 1.00 75.38 85 ALA A O 1
ATOM 636 N N . ALA A 1 86 ? 10.044 6.878 -13.817 1.00 77.38 86 ALA A N 1
ATOM 637 C CA . ALA A 1 86 ? 10.196 7.995 -14.751 1.00 77.38 86 ALA A CA 1
ATOM 638 C C . ALA A 1 86 ? 11.675 8.343 -14.999 1.00 77.38 86 ALA A C 1
ATOM 640 O O . ALA A 1 86 ? 12.088 8.545 -16.140 1.00 77.38 86 ALA A O 1
ATOM 641 N N . ALA A 1 87 ? 12.501 8.303 -13.950 1.00 80.44 87 ALA A N 1
ATOM 642 C CA . ALA A 1 87 ? 13.952 8.476 -14.019 1.00 80.44 87 ALA A CA 1
ATOM 643 C C . ALA A 1 87 ? 14.703 7.232 -14.527 1.00 80.44 87 ALA A C 1
ATOM 645 O O . ALA A 1 87 ? 15.933 7.180 -14.468 1.00 80.44 87 ALA A O 1
ATOM 646 N N . LYS A 1 88 ? 13.983 6.218 -15.029 1.00 79.31 88 LYS A N 1
ATOM 647 C CA . LYS A 1 88 ? 14.547 5.028 -15.675 1.00 79.31 88 LYS A CA 1
ATOM 648 C C . LYS A 1 88 ? 15.462 4.180 -14.779 1.00 79.31 88 LYS A C 1
ATOM 650 O O . LYS A 1 88 ? 16.231 3.366 -15.295 1.00 79.31 88 LYS A O 1
ATOM 655 N N . GLN A 1 89 ? 15.332 4.307 -13.460 1.00 79.56 89 GLN A N 1
ATOM 656 C CA . GLN A 1 89 ? 16.171 3.628 -12.477 1.00 79.56 89 GLN A CA 1
ATOM 657 C C . GLN A 1 89 ? 15.902 2.118 -12.434 1.00 79.56 89 GLN A C 1
ATOM 659 O O . GLN A 1 89 ? 14.757 1.671 -12.450 1.00 79.56 89 GLN A O 1
ATOM 664 N N . ARG A 1 90 ? 16.966 1.314 -12.313 1.00 75.38 90 ARG A N 1
ATOM 665 C CA . ARG A 1 90 ? 16.877 -0.163 -12.257 1.00 75.38 90 ARG A CA 1
ATOM 666 C C . ARG A 1 90 ? 16.128 -0.707 -11.035 1.00 75.38 90 ARG A C 1
ATOM 668 O O . ARG A 1 90 ? 15.691 -1.848 -11.041 1.00 75.38 90 ARG A O 1
ATOM 675 N N . TRP A 1 91 ? 16.012 0.097 -9.982 1.00 77.50 91 TRP A N 1
ATOM 676 C CA . TRP A 1 91 ? 15.416 -0.271 -8.696 1.00 77.50 91 TRP A CA 1
ATOM 677 C C . TRP A 1 91 ? 13.993 0.277 -8.519 1.00 77.50 91 TRP A C 1
ATOM 679 O O . TRP A 1 91 ? 13.428 0.174 -7.434 1.00 77.50 91 TRP A O 1
ATOM 689 N N . ALA A 1 92 ? 13.395 0.829 -9.582 1.00 78.38 92 ALA A N 1
ATOM 690 C CA . ALA A 1 92 ? 12.100 1.509 -9.542 1.00 78.38 92 ALA A CA 1
ATOM 691 C C . ALA A 1 92 ? 10.943 0.670 -8.973 1.00 78.38 92 ALA A C 1
ATOM 693 O O . ALA A 1 92 ? 9.976 1.234 -8.476 1.00 78.38 92 ALA A O 1
ATOM 694 N N . ILE A 1 93 ? 11.046 -0.661 -9.010 1.00 81.06 93 ILE A N 1
ATOM 695 C CA . ILE A 1 93 ? 10.017 -1.565 -8.486 1.00 81.06 93 ILE A CA 1
ATOM 696 C C . ILE A 1 93 ? 10.083 -1.781 -6.968 1.00 81.06 93 ILE A C 1
ATOM 698 O O . ILE A 1 93 ? 9.083 -2.159 -6.364 1.00 81.06 93 ILE A O 1
ATOM 702 N N . LEU A 1 94 ? 11.220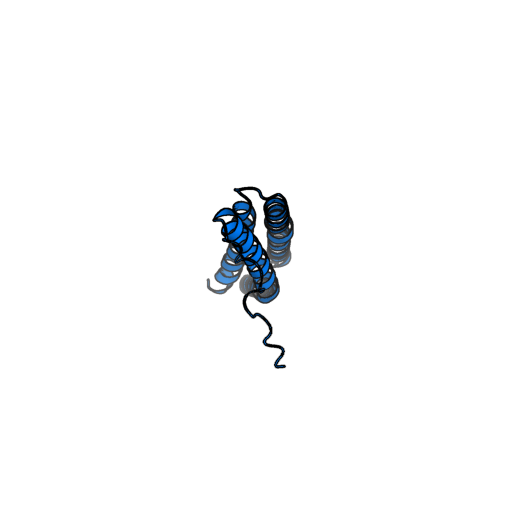 -1.509 -6.319 1.00 83.31 94 LEU A N 1
ATOM 703 C CA . LEU A 1 94 ? 11.380 -1.804 -4.891 1.00 83.31 94 LEU A CA 1
ATOM 704 C C . LEU A 1 94 ? 10.441 -0.964 -4.017 1.00 83.31 94 LEU A C 1
ATOM 706 O O . LEU A 1 94 ? 9.820 -1.495 -3.100 1.00 83.31 94 LEU A O 1
ATOM 710 N N . ALA A 1 95 ? 10.305 0.330 -4.318 1.00 81.94 95 ALA A N 1
ATOM 711 C CA . ALA A 1 95 ? 9.442 1.228 -3.552 1.00 81.94 95 ALA A CA 1
ATOM 712 C C . ALA A 1 95 ? 7.935 0.900 -3.705 1.00 81.94 95 ALA A C 1
ATOM 714 O O . ALA A 1 95 ? 7.265 0.797 -2.677 1.00 81.94 95 ALA A O 1
ATOM 715 N N . PRO A 1 96 ? 7.403 0.627 -4.917 1.00 81.25 96 PRO A N 1
ATOM 716 C CA . PRO A 1 96 ? 6.040 0.123 -5.1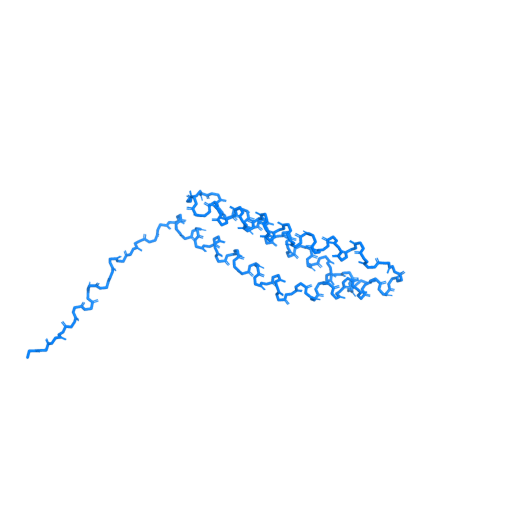03 1.00 81.25 96 PRO A CA 1
ATOM 717 C C . PRO A 1 96 ? 5.764 -1.199 -4.385 1.00 81.25 96 PRO A C 1
ATOM 719 O O . PRO A 1 96 ? 4.699 -1.369 -3.798 1.00 81.25 96 PRO A O 1
ATOM 722 N N . VAL A 1 97 ? 6.721 -2.133 -4.392 1.00 85.50 97 VAL A N 1
ATOM 723 C CA . VAL A 1 97 ? 6.573 -3.413 -3.680 1.00 85.50 97 VAL A CA 1
ATOM 724 C C . VAL A 1 97 ? 6.513 -3.189 -2.172 1.00 85.50 97 VAL A C 1
ATOM 726 O O . VAL A 1 97 ? 5.616 -3.714 -1.518 1.00 85.50 97 VAL A O 1
ATOM 729 N N . ALA A 1 98 ? 7.412 -2.375 -1.615 1.00 85.12 98 ALA A N 1
ATOM 730 C CA . ALA A 1 98 ? 7.390 -2.043 -0.193 1.00 85.12 98 ALA A CA 1
ATOM 731 C C . ALA A 1 98 ? 6.093 -1.316 0.213 1.00 85.12 98 ALA A C 1
ATOM 733 O O . ALA A 1 98 ? 5.517 -1.634 1.253 1.00 85.12 98 ALA A O 1
ATOM 734 N N . ALA A 1 99 ? 5.600 -0.392 -0.622 1.00 85.88 99 ALA A N 1
ATOM 735 C CA . ALA A 1 99 ? 4.299 0.252 -0.431 1.00 85.88 99 ALA A CA 1
ATOM 736 C C . ALA A 1 99 ? 3.162 -0.763 -0.381 1.00 85.88 99 ALA A C 1
ATOM 738 O O . ALA A 1 99 ? 2.362 -0.717 0.547 1.00 85.88 99 ALA A O 1
ATOM 739 N N . ALA A 1 100 ? 3.104 -1.677 -1.350 1.00 86.00 100 ALA A N 1
ATOM 740 C CA . ALA A 1 100 ? 2.073 -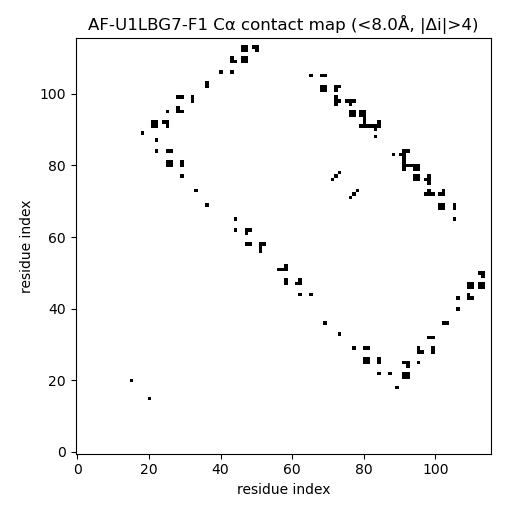2.702 -1.386 1.00 86.00 100 ALA A CA 1
ATOM 741 C C . ALA A 1 100 ? 2.125 -3.564 -0.117 1.00 86.00 100 ALA A C 1
ATOM 743 O O . ALA A 1 100 ? 1.123 -3.696 0.578 1.00 86.00 100 ALA A O 1
ATOM 744 N N . VAL A 1 101 ? 3.298 -4.081 0.253 1.00 88.75 101 VAL A N 1
ATOM 745 C CA . VAL A 1 101 ? 3.445 -4.896 1.469 1.00 88.75 101 VAL A CA 1
ATOM 746 C C . VAL A 1 101 ? 2.994 -4.132 2.719 1.00 88.75 101 VAL A C 1
ATOM 748 O O . VAL A 1 101 ? 2.271 -4.693 3.537 1.00 88.75 101 VAL A O 1
ATOM 751 N N . GLY A 1 102 ? 3.358 -2.853 2.858 1.00 85.56 102 GLY A N 1
ATOM 752 C CA . GLY A 1 102 ? 2.929 -2.026 3.989 1.00 85.56 102 GLY A CA 1
ATOM 753 C C . GLY A 1 102 ? 1.414 -1.794 4.027 1.00 85.56 102 GLY A C 1
ATOM 754 O O . GLY A 1 102 ? 0.784 -2.011 5.062 1.00 85.56 102 GLY A O 1
ATOM 755 N N . SER A 1 103 ? 0.816 -1.416 2.894 1.00 84.94 103 SER A N 1
ATOM 756 C CA . SER A 1 103 ? -0.624 -1.160 2.775 1.00 84.94 103 SER A CA 1
ATOM 757 C C . SER A 1 103 ? -1.462 -2.409 3.050 1.00 84.94 103 SER A C 1
ATOM 759 O O . SER A 1 103 ? -2.396 -2.375 3.853 1.00 84.94 103 SER A O 1
ATOM 761 N N . TRP A 1 104 ? -1.113 -3.530 2.418 1.00 87.44 104 TRP A N 1
ATOM 762 C CA . TRP A 1 104 ? -1.846 -4.785 2.568 1.00 87.44 104 TRP A CA 1
ATOM 763 C C . TRP A 1 104 ? -1.560 -5.467 3.906 1.00 87.44 104 TRP A C 1
ATOM 765 O O . TRP A 1 104 ? -2.454 -6.093 4.465 1.00 87.44 104 TRP A O 1
ATOM 775 N N . GLY A 1 105 ? -0.363 -5.296 4.470 1.00 85.94 105 GLY A N 1
ATOM 776 C CA . GLY A 1 105 ? -0.049 -5.741 5.827 1.00 85.94 105 GLY A CA 1
ATOM 777 C C . GLY A 1 105 ? -0.932 -5.060 6.873 1.00 85.94 105 GLY A C 1
ATOM 778 O O . GLY A 1 105 ? -1.525 -5.742 7.706 1.00 85.94 105 GLY A O 1
ATOM 779 N N . ALA A 1 106 ? -1.093 -3.735 6.790 1.00 81.88 106 ALA A N 1
ATOM 780 C CA . ALA A 1 106 ? -1.994 -2.993 7.674 1.00 81.88 106 ALA A CA 1
ATOM 781 C C . ALA A 1 106 ? -3.452 -3.466 7.535 1.00 81.88 106 ALA A C 1
ATOM 783 O O . ALA A 1 106 ? -4.140 -3.655 8.538 1.00 81.88 106 ALA A O 1
ATOM 784 N N . PHE A 1 107 ? -3.900 -3.719 6.301 1.00 84.12 107 PHE A N 1
ATOM 785 C CA . PHE A 1 107 ? -5.231 -4.261 6.030 1.00 84.12 107 PHE A CA 1
ATOM 786 C C . PHE A 1 107 ? -5.435 -5.657 6.633 1.00 84.12 107 PHE A C 1
ATOM 788 O O . PHE A 1 107 ? -6.442 -5.902 7.296 1.00 84.12 107 PHE A O 1
ATOM 795 N N . LEU A 1 108 ? -4.470 -6.563 6.453 1.00 85.88 108 LEU A N 1
ATOM 796 C CA . LEU A 1 108 ? -4.533 -7.913 7.014 1.00 85.88 108 LEU A CA 1
ATOM 797 C C . LEU A 1 108 ? -4.638 -7.869 8.538 1.00 85.88 108 LEU A C 1
ATOM 799 O O . LEU A 1 108 ? -5.549 -8.480 9.092 1.00 85.88 108 LEU A O 1
ATOM 803 N N . VAL A 1 109 ? -3.786 -7.084 9.203 1.00 84.19 109 VAL A N 1
ATOM 804 C CA . VAL A 1 109 ? -3.837 -6.912 10.662 1.00 84.19 109 VAL A CA 1
ATOM 805 C C . VAL A 1 109 ? -5.212 -6.404 11.101 1.00 84.19 109 VAL A C 1
ATOM 807 O O . VAL A 1 109 ? -5.853 -7.033 11.944 1.00 84.19 109 VAL A O 1
ATOM 810 N N . ALA A 1 110 ? -5.710 -5.334 10.476 1.00 78.69 110 ALA A N 1
ATOM 811 C CA . ALA A 1 110 ? -7.031 -4.778 10.767 1.00 78.69 110 ALA A CA 1
ATOM 812 C C . ALA A 1 110 ? -8.162 -5.807 10.589 1.00 78.69 110 ALA A C 1
ATOM 814 O O . ALA A 1 110 ? -9.088 -5.852 11.399 1.00 78.69 110 ALA A O 1
ATOM 815 N N . SER A 1 111 ? -8.086 -6.653 9.558 1.00 77.81 111 SER A N 1
ATOM 816 C CA . SER A 1 111 ? -9.102 -7.675 9.278 1.00 77.81 111 SER A CA 1
ATOM 817 C C . SER A 1 111 ? -9.075 -8.848 10.269 1.00 77.81 111 SER A C 1
ATOM 819 O O . SER A 1 111 ? -10.124 -9.373 10.642 1.00 77.81 111 SER A O 1
ATOM 821 N N . THR A 1 112 ? -7.892 -9.231 10.763 1.00 81.94 112 THR A N 1
ATOM 822 C CA . THR A 1 112 ? -7.750 -10.347 11.713 1.00 81.94 112 THR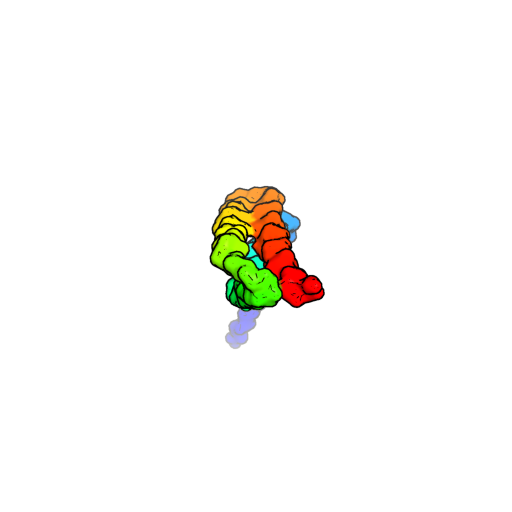 A CA 1
ATOM 823 C C . THR A 1 112 ? -8.251 -10.022 13.118 1.00 81.94 112 THR A C 1
ATOM 825 O O . THR A 1 112 ? -8.696 -10.924 13.824 1.00 81.94 112 THR A O 1
ATOM 828 N N . LEU A 1 113 ? -8.262 -8.743 13.507 1.00 72.06 113 LEU A N 1
ATOM 829 C CA . LEU A 1 113 ? -8.701 -8.304 14.838 1.00 72.06 113 LEU A CA 1
ATOM 830 C C . LEU A 1 113 ? -10.193 -8.550 15.115 1.00 72.06 113 LEU A C 1
ATOM 832 O O . LEU A 1 113 ? -10.582 -8.625 16.271 1.00 72.06 113 LEU A O 1
ATOM 836 N N . VAL A 1 114 ? -11.022 -8.701 14.078 1.00 62.38 114 VAL A N 1
ATOM 837 C CA . VAL A 1 114 ? -12.455 -9.047 14.213 1.00 62.38 114 VAL A CA 1
ATOM 838 C C . VAL A 1 114 ? -12.680 -10.562 14.258 1.00 62.38 114 VAL A C 1
ATOM 840 O O . VAL A 1 114 ? -13.732 -11.027 14.680 1.00 62.38 114 VAL A O 1
ATOM 843 N N . SER A 1 115 ? -11.700 -11.341 13.798 1.00 55.34 115 SER A N 1
ATOM 844 C CA . SER A 1 115 ? -11.795 -12.804 13.690 1.00 55.34 115 SER A CA 1
ATOM 845 C C . SER A 1 115 ? -11.308 -13.536 14.950 1.00 55.34 115 SER A C 1
ATOM 847 O O . SER A 1 115 ? -11.258 -14.765 14.944 1.00 55.34 115 SER A O 1
ATOM 849 N N . SER A 1 116 ? -10.891 -12.788 15.977 1.00 49.25 116 SER A N 1
ATOM 850 C CA . SER A 1 116 ? -10.281 -13.271 17.227 1.00 49.25 116 SER A CA 1
ATOM 851 C C . SER A 1 116 ? -11.253 -13.108 18.387 1.00 49.25 116 SER A C 1
ATOM 853 O O . SER A 1 116 ? -11.321 -14.034 19.223 1.00 49.25 116 SER A O 1
#

Solvent-accessible surface area (backbone atoms only — not comparable to full-atom values): 6251 Å² total; per-residue (Å²): 136,82,85,74,74,68,78,78,74,64,67,81,81,75,79,79,47,74,67,55,52,47,39,51,49,26,51,51,47,33,53,52,41,53,52,50,47,70,72,43,45,65,57,29,49,49,26,38,46,52,32,16,65,75,69,75,49,81,36,64,68,60,48,51,50,50,53,51,48,41,48,47,23,51,55,51,20,29,46,52,13,51,52,27,34,74,68,67,42,94,63,16,42,56,36,24,50,53,14,41,54,52,38,52,48,55,37,52,55,28,51,49,56,61,78,112